Protein AF-A0A7S2RS59-F1 (afdb_monomer)

Foldseek 3Di:
DVLLVVLCPPVQDDLSPLLSVLVVVLVVVVVVLVVVQVVCVVVVNDDPVNVVVSCVVSVVVVVLSVVLSVQLVPPHDVRNLVSLVVSLVPPPDPSSVVSSVSSNVRSCVVVVVVVVD

Solvent-accessible surface area (backbone atoms only — not comparable to full-atom values): 6361 Å² total; per-residue (Å²): 111,69,65,47,62,59,29,60,41,80,91,36,44,65,30,34,34,34,33,30,53,44,53,48,54,59,54,47,54,54,49,52,51,50,54,52,52,53,52,34,43,76,68,73,71,56,48,74,70,54,50,55,61,67,44,51,73,54,49,54,54,52,51,50,54,50,51,52,55,60,65,35,56,92,49,44,58,70,57,26,51,52,45,49,50,57,51,32,77,68,37,90,45,71,68,50,32,52,54,38,49,56,34,47,60,48,21,44,45,61,57,53,56,60,73,75,108

Radius of gyration: 16.38 Å; Cα contacts (8 Å, |Δi|>4): 90; chains: 1; bounding box: 38×25×47 Å

Structure (mmCIF, N/CA/C/O backbone):
data_AF-A0A7S2RS59-F1
#
_entry.id   AF-A0A7S2RS59-F1
#
loop_
_atom_site.group_PDB
_atom_site.id
_atom_site.type_symbol
_atom_site.label_atom_id
_atom_site.label_alt_id
_atom_site.label_comp_id
_atom_site.label_asym_id
_atom_site.label_entity_id
_atom_site.label_seq_id
_atom_site.pdbx_PDB_ins_code
_atom_site.Cartn_x
_atom_site.Cartn_y
_atom_site.Cartn_z
_atom_site.occupancy
_atom_site.B_iso_or_equiv
_atom_site.auth_seq_id
_atom_site.auth_comp_id
_atom_site.auth_asym_id
_atom_site.auth_atom_id
_atom_site.pdbx_PDB_model_num
ATOM 1 N N . ARG A 1 1 ? -5.815 7.214 -3.757 1.00 72.75 1 ARG A N 1
ATOM 2 C CA . ARG A 1 1 ? -6.846 6.720 -4.715 1.00 72.75 1 ARG A CA 1
ATOM 3 C C . ARG A 1 1 ? -6.748 7.352 -6.109 1.00 72.75 1 ARG A C 1
ATOM 5 O O . ARG A 1 1 ? -6.812 6.593 -7.064 1.00 72.75 1 ARG A O 1
ATOM 12 N N . ALA A 1 2 ? -6.594 8.679 -6.250 1.00 80.19 2 ALA A N 1
ATOM 13 C CA . ALA A 1 2 ? -6.471 9.335 -7.566 1.00 80.19 2 ALA A CA 1
ATOM 14 C C . ALA A 1 2 ? -5.312 8.773 -8.412 1.00 80.19 2 ALA A C 1
ATOM 16 O O . ALA A 1 2 ? -5.543 8.340 -9.534 1.00 80.19 2 ALA A O 1
ATOM 17 N N . PHE A 1 3 ? -4.122 8.642 -7.813 1.00 85.88 3 PHE A N 1
ATOM 18 C CA . PHE A 1 3 ? -2.951 8.026 -8.448 1.00 85.88 3 PHE A CA 1
ATOM 19 C C . PHE A 1 3 ? -3.250 6.638 -9.040 1.00 85.88 3 PHE A C 1
ATOM 21 O O . PHE A 1 3 ? -3.017 6.402 -10.215 1.00 85.88 3 PHE A O 1
ATOM 28 N N . ILE A 1 4 ? -3.861 5.737 -8.263 1.00 83.88 4 ILE A N 1
ATOM 29 C CA . ILE A 1 4 ? -4.225 4.387 -8.727 1.00 83.88 4 ILE A CA 1
ATOM 30 C C . ILE A 1 4 ? -5.160 4.435 -9.946 1.00 83.88 4 ILE A C 1
ATOM 32 O O . ILE A 1 4 ? -5.033 3.609 -10.842 1.00 83.88 4 ILE A O 1
ATOM 36 N N . LYS A 1 5 ? -6.129 5.359 -9.979 1.00 82.62 5 LYS A N 1
ATOM 37 C CA . LYS A 1 5 ? -7.036 5.498 -11.131 1.00 82.62 5 LYS A CA 1
ATOM 38 C C . LYS A 1 5 ? -6.289 5.990 -12.371 1.00 82.62 5 LYS A C 1
ATOM 40 O O . LYS A 1 5 ? -6.557 5.520 -13.468 1.00 82.62 5 LYS A O 1
ATOM 45 N N . GLU A 1 6 ? -5.356 6.915 -12.185 1.00 78.75 6 GLU A N 1
ATOM 46 C CA . GLU A 1 6 ? -4.538 7.480 -13.255 1.00 78.75 6 GLU A CA 1
ATOM 47 C C . GLU A 1 6 ? -3.560 6.456 -13.842 1.00 78.75 6 GLU A C 1
ATOM 49 O O . GLU A 1 6 ? -3.442 6.353 -15.059 1.00 78.75 6 GLU A O 1
ATOM 54 N N . GLN A 1 7 ? -2.912 5.659 -12.989 1.00 76.31 7 GLN A N 1
ATOM 55 C CA . GLN A 1 7 ? -1.922 4.664 -13.406 1.00 76.31 7 GLN A CA 1
ATOM 56 C C . GLN A 1 7 ? -2.509 3.472 -14.161 1.00 76.31 7 GLN A C 1
ATOM 58 O O . GLN A 1 7 ? -1.752 2.731 -14.760 1.00 76.31 7 GLN A O 1
ATOM 63 N N . VAL A 1 8 ? -3.830 3.271 -14.158 1.00 73.69 8 VAL A N 1
ATOM 64 C CA . VAL A 1 8 ? -4.485 2.169 -14.896 1.00 73.69 8 VAL A CA 1
ATOM 65 C C . VAL A 1 8 ? -4.925 2.585 -16.302 1.00 73.69 8 VAL A C 1
ATOM 67 O O . VAL A 1 8 ? -5.437 1.776 -17.070 1.00 73.69 8 VAL A O 1
ATOM 70 N N . ARG A 1 9 ? -4.684 3.842 -16.688 1.00 80.50 9 ARG A N 1
ATOM 71 C CA . ARG A 1 9 ? -4.852 4.269 -18.079 1.00 80.50 9 ARG A CA 1
ATOM 72 C C . ARG A 1 9 ? -3.878 3.511 -18.974 1.00 80.50 9 ARG A C 1
ATOM 74 O O . ARG A 1 9 ? -2.721 3.315 -18.604 1.00 80.50 9 ARG A O 1
ATOM 81 N N . TYR A 1 10 ? -4.345 3.120 -20.156 1.00 73.62 10 TYR A N 1
ATOM 82 C CA . TYR A 1 10 ? -3.578 2.323 -21.119 1.00 73.62 10 TYR A CA 1
ATOM 83 C C . TYR A 1 10 ? -2.192 2.927 -21.424 1.00 73.62 10 TYR A C 1
ATOM 85 O O . TYR A 1 10 ? -1.196 2.216 -21.485 1.00 73.62 10 TYR A O 1
ATOM 93 N N . GLU A 1 11 ? -2.112 4.256 -21.471 1.00 79.88 11 GLU A N 1
ATOM 94 C CA . GLU A 1 11 ? -0.908 5.053 -21.751 1.00 79.88 11 GLU A CA 1
ATOM 95 C C . GLU A 1 11 ? 0.241 4.887 -20.737 1.00 79.88 11 GLU A C 1
ATOM 97 O O . GLU A 1 11 ? 1.372 5.269 -21.020 1.00 79.88 11 GLU A O 1
ATOM 102 N N . ARG A 1 12 ? -0.020 4.350 -19.537 1.00 82.81 12 ARG A N 1
ATOM 103 C CA . ARG A 1 12 ? 0.967 4.279 -18.441 1.00 82.81 12 ARG A CA 1
ATOM 104 C C . ARG A 1 12 ? 1.866 3.033 -18.487 1.00 82.81 12 ARG A C 1
ATOM 106 O O . ARG A 1 12 ? 2.868 2.984 -17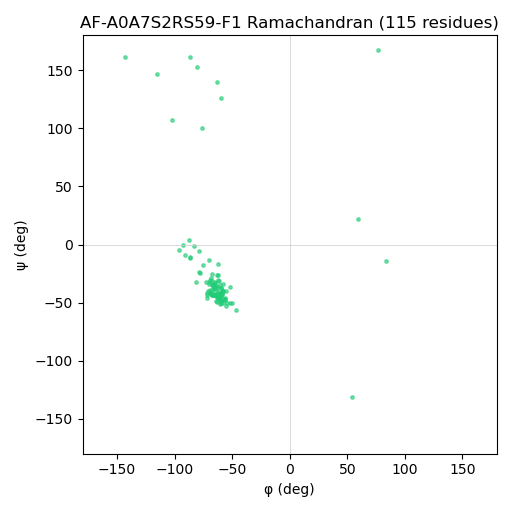.777 1.00 82.81 12 ARG A O 1
ATOM 113 N N . GLY A 1 13 ? 1.543 2.058 -19.338 1.00 87.44 13 GLY A N 1
ATOM 114 C CA . GLY A 1 13 ? 2.323 0.831 -19.524 1.00 87.44 13 GLY A CA 1
ATOM 115 C C . GLY A 1 13 ? 2.155 -0.218 -18.412 1.00 87.44 13 GLY A C 1
ATOM 116 O O . GLY A 1 13 ? 1.623 0.045 -17.332 1.00 87.44 13 GLY A O 1
ATOM 117 N N . MET A 1 14 ? 2.635 -1.438 -18.680 1.00 90.31 14 MET A N 1
ATOM 118 C CA . MET A 1 14 ? 2.367 -2.621 -17.843 1.00 90.31 14 MET A CA 1
ATOM 119 C C . MET A 1 14 ? 2.971 -2.538 -16.433 1.00 90.31 14 MET A C 1
ATOM 121 O O . MET A 1 14 ? 2.330 -2.943 -15.466 1.00 90.31 14 MET A O 1
ATOM 125 N N . VAL A 1 15 ? 4.168 -1.959 -16.291 1.00 93.25 15 VAL A N 1
ATOM 126 C CA . VAL A 1 15 ? 4.825 -1.763 -14.983 1.00 93.25 15 VAL A CA 1
ATOM 127 C C . VAL A 1 15 ? 3.983 -0.863 -14.071 1.00 93.25 15 VAL A C 1
ATOM 129 O O . VAL A 1 15 ? 3.762 -1.178 -12.901 1.00 93.25 15 VAL A O 1
ATOM 132 N N . ALA A 1 16 ? 3.449 0.237 -14.609 1.00 91.69 16 ALA A N 1
ATOM 133 C CA . ALA A 1 16 ? 2.591 1.146 -13.856 1.00 91.69 16 ALA A CA 1
ATOM 134 C C . ALA A 1 16 ? 1.262 0.488 -13.456 1.00 91.69 16 ALA A C 1
ATOM 136 O O . ALA A 1 16 ? 0.780 0.689 -12.338 1.00 91.69 16 ALA A O 1
ATOM 137 N N . HIS A 1 17 ? 0.691 -0.343 -14.335 1.00 92.88 17 HIS A N 1
ATOM 138 C CA . HIS A 1 17 ? -0.522 -1.115 -14.045 1.00 92.88 17 HIS A CA 1
ATOM 139 C C . HIS A 1 17 ? -0.284 -2.127 -12.924 1.00 92.88 17 HIS A C 1
ATOM 141 O O . HIS A 1 17 ? -1.098 -2.233 -12.003 1.00 92.88 17 HIS A O 1
ATOM 147 N N . ALA A 1 18 ? 0.845 -2.835 -12.970 1.00 94.62 18 ALA A N 1
ATOM 148 C CA . ALA A 1 18 ? 1.239 -3.798 -11.950 1.00 94.62 18 ALA A CA 1
ATOM 149 C C . ALA A 1 18 ? 1.465 -3.122 -10.587 1.00 94.62 18 ALA A C 1
ATOM 151 O O . ALA A 1 18 ? 0.928 -3.591 -9.576 1.00 94.62 18 ALA A O 1
ATOM 152 N N . LEU A 1 19 ? 2.142 -1.967 -10.560 1.00 94.00 19 LEU A N 1
ATOM 153 C CA . LEU A 1 19 ? 2.282 -1.150 -9.352 1.00 94.00 19 LEU A CA 1
ATOM 154 C C . LEU A 1 19 ? 0.914 -0.705 -8.814 1.00 94.00 19 LEU A C 1
ATOM 156 O O . LEU A 1 19 ? 0.616 -0.888 -7.634 1.00 94.00 19 LEU A O 1
ATOM 160 N N . ALA A 1 20 ? 0.046 -0.165 -9.674 1.00 93.56 20 ALA A N 1
ATOM 161 C CA . ALA A 1 20 ? -1.293 0.271 -9.285 1.00 93.56 20 ALA A CA 1
ATOM 162 C C . ALA A 1 20 ? -2.132 -0.884 -8.720 1.00 93.56 20 ALA A C 1
ATOM 164 O O . ALA A 1 20 ? -2.880 -0.693 -7.759 1.00 93.56 20 ALA A O 1
ATOM 165 N N . SER A 1 21 ? -1.993 -2.085 -9.286 1.00 93.81 21 SER A N 1
ATOM 166 C CA . SER A 1 21 ? -2.604 -3.312 -8.776 1.00 93.81 21 SER A CA 1
ATOM 167 C C . SER A 1 21 ? -2.090 -3.662 -7.376 1.00 93.81 21 SER A C 1
ATOM 169 O O . SER A 1 21 ? -2.896 -3.927 -6.487 1.00 93.8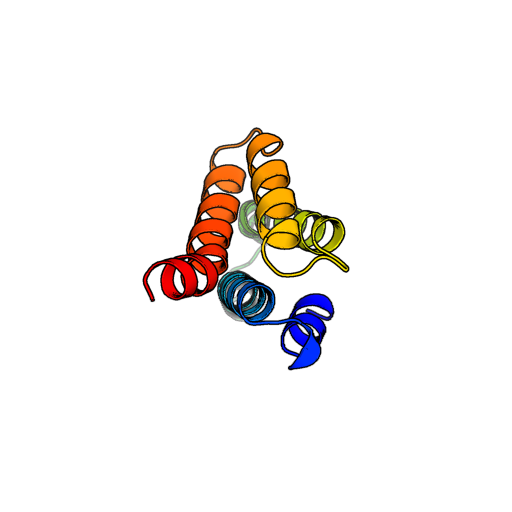1 21 SER A O 1
ATOM 171 N N . GLY A 1 22 ? -0.776 -3.591 -7.138 1.00 95.12 22 GLY A N 1
ATOM 172 C CA . GLY A 1 22 ? -0.188 -3.784 -5.806 1.00 95.12 22 GLY A CA 1
ATOM 173 C C . GLY A 1 22 ? -0.704 -2.773 -4.782 1.00 95.12 22 GLY A C 1
ATOM 174 O O . GLY A 1 22 ? -1.211 -3.153 -3.729 1.00 95.12 22 GLY A O 1
ATOM 175 N N . MET A 1 23 ? -0.698 -1.483 -5.128 1.00 95.12 23 MET A N 1
ATOM 176 C CA . MET A 1 23 ? -1.217 -0.429 -4.250 1.00 95.12 23 MET A CA 1
ATOM 177 C C . MET A 1 23 ? -2.712 -0.598 -3.934 1.00 95.12 23 MET A C 1
ATOM 179 O O . MET A 1 23 ? -3.161 -0.216 -2.854 1.00 95.12 23 MET A O 1
ATOM 183 N N . ARG A 1 24 ? -3.512 -1.162 -4.852 1.00 95.06 24 ARG A N 1
ATOM 184 C CA . ARG A 1 24 ? -4.933 -1.461 -4.590 1.00 95.06 24 ARG A CA 1
ATOM 185 C C . ARG A 1 24 ? -5.120 -2.501 -3.497 1.00 95.06 24 ARG A C 1
ATOM 187 O O . ARG A 1 24 ? -6.080 -2.366 -2.747 1.00 95.06 24 ARG A O 1
ATOM 194 N N . VAL A 1 25 ? -4.250 -3.509 -3.420 1.00 95.88 25 VAL A N 1
ATOM 195 C CA . VAL A 1 25 ? -4.319 -4.549 -2.380 1.00 95.88 25 VAL A CA 1
ATOM 196 C C . VAL A 1 25 ? -4.170 -3.907 -1.002 1.00 95.88 25 VAL A C 1
ATOM 198 O O . VAL A 1 25 ? -5.066 -4.027 -0.175 1.00 95.88 25 VAL A O 1
ATOM 201 N N . LEU A 1 26 ? -3.133 -3.091 -0.821 1.00 94.88 26 LEU A N 1
ATOM 202 C CA . LEU A 1 26 ? -2.857 -2.410 0.448 1.00 94.88 26 LEU A CA 1
ATOM 203 C C . LEU A 1 26 ? -3.961 -1.407 0.828 1.00 94.88 26 LEU A C 1
ATOM 205 O O . LEU A 1 26 ? -4.397 -1.329 1.974 1.00 94.88 26 LEU A O 1
ATOM 209 N N . VAL A 1 27 ? -4.498 -0.667 -0.151 1.00 95.19 27 VAL A N 1
ATOM 210 C CA . VAL A 1 27 ? -5.651 0.219 0.094 1.00 95.19 27 VAL A CA 1
ATOM 211 C C 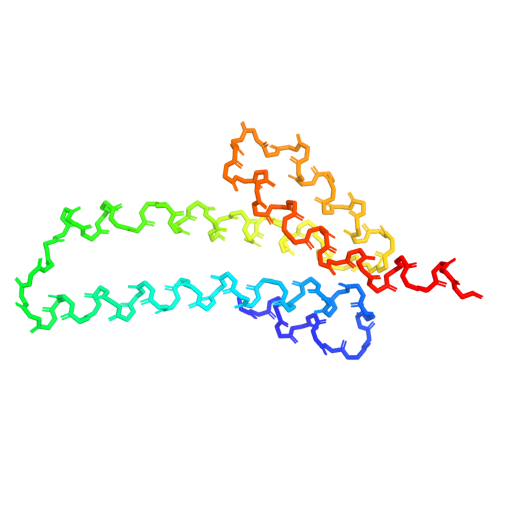. VAL A 1 27 ? -6.903 -0.578 0.471 1.00 95.19 27 VAL A C 1
ATOM 213 O O . VAL A 1 27 ? -7.719 -0.085 1.248 1.00 95.19 27 VAL A O 1
ATOM 216 N N . LYS A 1 28 ? -7.090 -1.788 -0.066 1.00 95.38 28 LYS A N 1
ATOM 217 C CA . LYS A 1 28 ? -8.218 -2.654 0.295 1.00 95.38 28 LYS A CA 1
ATOM 218 C C . LYS A 1 28 ? -8.100 -3.131 1.742 1.00 95.38 28 LYS A C 1
ATOM 220 O O . LYS A 1 28 ? -9.097 -3.077 2.451 1.00 95.38 28 LYS A O 1
ATOM 225 N N . GLU A 1 29 ? -6.913 -3.528 2.187 1.00 94.88 29 GLU A N 1
ATOM 226 C CA . GLU A 1 29 ? -6.658 -3.911 3.584 1.00 94.88 29 GLU A CA 1
ATOM 227 C C . GLU A 1 29 ? -6.983 -2.771 4.554 1.00 94.88 29 GLU A C 1
ATOM 229 O O . GLU A 1 29 ? -7.682 -2.981 5.544 1.00 94.88 29 GLU A O 1
ATOM 234 N N . TYR A 1 30 ? -6.597 -1.536 4.215 1.00 95.31 30 TYR A N 1
ATOM 235 C CA . TYR A 1 30 ? -6.985 -0.356 4.992 1.00 95.31 30 TYR A CA 1
ATOM 236 C C . TYR A 1 30 ? -8.512 -0.194 5.107 1.00 95.31 30 TYR A C 1
ATOM 238 O O . TYR A 1 30 ? -9.025 0.150 6.169 1.00 95.31 30 TYR A O 1
ATOM 246 N N . LEU A 1 31 ? -9.267 -0.466 4.039 1.00 95.94 31 LEU A N 1
ATOM 247 C CA . LEU A 1 31 ? -10.733 -0.387 4.090 1.00 95.94 31 LEU A CA 1
ATOM 248 C C . LEU A 1 31 ? -11.357 -1.498 4.927 1.00 95.94 31 LEU A C 1
ATOM 250 O O . LEU A 1 31 ? -12.372 -1.259 5.575 1.00 95.94 31 LEU A O 1
ATOM 254 N N . VAL A 1 32 ? -10.760 -2.690 4.923 1.00 97.44 32 VAL A N 1
ATOM 255 C CA . VAL A 1 32 ? -11.186 -3.784 5.801 1.00 97.44 32 VAL A CA 1
ATOM 256 C C . VAL A 1 32 ? -10.994 -3.381 7.263 1.00 97.44 32 VAL A C 1
ATOM 258 O O . VAL A 1 32 ? -11.928 -3.542 8.045 1.00 97.44 32 VAL A O 1
ATOM 261 N N . LEU A 1 33 ? -9.854 -2.774 7.614 1.00 96.81 33 LEU A N 1
ATOM 262 C CA . LEU A 1 33 ? -9.628 -2.224 8.955 1.00 96.81 33 LEU A CA 1
ATOM 263 C C . LEU A 1 33 ? -10.707 -1.199 9.330 1.00 96.81 33 LEU A C 1
ATOM 265 O O . LEU A 1 33 ? -11.280 -1.279 10.413 1.00 96.81 33 LEU A O 1
ATOM 269 N N . LEU A 1 34 ? -11.026 -0.259 8.435 1.00 96.81 34 LEU A N 1
ATOM 270 C CA . LEU A 1 34 ? -12.082 0.724 8.697 1.00 96.81 34 LEU A CA 1
ATOM 271 C C . LEU A 1 34 ? -13.445 0.062 8.937 1.00 96.81 34 LEU A C 1
ATOM 273 O O . LEU A 1 34 ? -14.132 0.432 9.884 1.00 96.81 34 LEU A O 1
ATOM 277 N N . ALA A 1 35 ? -13.813 -0.941 8.138 1.00 97.81 35 ALA A N 1
ATOM 278 C CA . ALA A 1 35 ? -15.062 -1.678 8.322 1.00 97.81 35 ALA A CA 1
ATOM 279 C C . ALA A 1 35 ? -15.102 -2.436 9.663 1.00 97.81 35 ALA A C 1
ATOM 281 O O . ALA A 1 35 ? -16.143 -2.489 10.319 1.00 97.81 35 ALA A O 1
ATOM 282 N N . GLN A 1 36 ? -13.968 -2.996 10.098 1.00 97.44 36 GLN A N 1
ATOM 283 C CA . GLN A 1 36 ? -13.838 -3.651 11.403 1.00 97.44 36 GLN A CA 1
ATOM 284 C C . GLN A 1 36 ? -13.986 -2.653 12.558 1.00 97.44 36 GLN A C 1
ATOM 286 O O . GLN A 1 36 ? -14.697 -2.935 13.522 1.00 97.44 36 GLN A O 1
ATOM 291 N N . LEU A 1 37 ? -13.363 -1.476 12.454 1.00 97.62 37 LEU A N 1
ATOM 292 C CA . LEU A 1 37 ? -13.501 -0.403 13.443 1.00 97.62 37 LEU A CA 1
ATOM 293 C C . LEU A 1 37 ? -14.945 0.098 13.521 1.00 97.62 37 LEU A C 1
ATOM 295 O O . LEU A 1 37 ? -15.489 0.244 14.611 1.00 97.62 37 LEU A O 1
ATOM 299 N N . GLU A 1 38 ? -15.594 0.301 12.376 1.00 97.56 38 GLU A N 1
ATOM 300 C CA . GLU A 1 38 ? -17.000 0.702 12.312 1.00 97.56 38 GLU A CA 1
ATOM 301 C C . GLU A 1 38 ? -17.913 -0.340 12.971 1.00 97.56 38 GLU A C 1
ATOM 303 O O . GLU A 1 38 ? -18.820 0.006 13.727 1.00 97.56 38 GLU A O 1
ATOM 308 N N . HIS A 1 39 ? -17.648 -1.629 12.746 1.00 97.69 39 HIS A N 1
ATOM 309 C CA . HIS A 1 39 ? -18.376 -2.699 13.417 1.00 97.69 39 HIS A CA 1
ATOM 310 C C . HIS A 1 39 ? -18.202 -2.654 14.941 1.00 97.69 39 HIS A C 1
ATOM 312 O O . HIS A 1 39 ? -19.200 -2.706 15.654 1.00 97.69 39 HIS A O 1
ATOM 318 N N . GLN A 1 40 ? -16.973 -2.489 15.444 1.00 97.06 40 GLN A N 1
ATOM 319 C CA . GLN A 1 40 ? -16.724 -2.346 16.885 1.00 97.06 40 GLN A CA 1
ATOM 320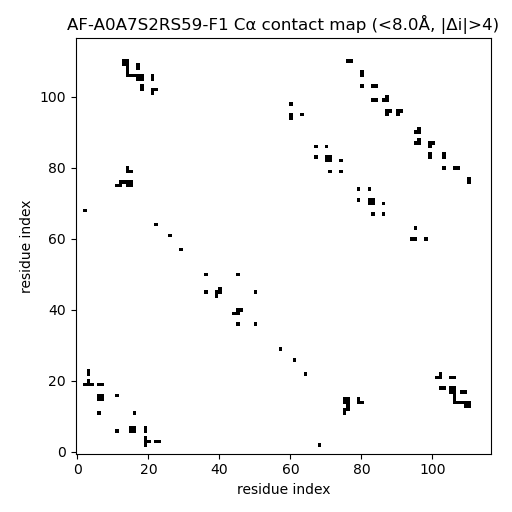 C C . GLN A 1 40 ? -17.385 -1.094 17.469 1.00 97.06 40 GLN A C 1
ATOM 322 O O . GLN A 1 40 ? -17.862 -1.126 18.601 1.00 97.06 40 GLN A O 1
ATOM 327 N N . HIS A 1 41 ? -17.435 -0.000 16.705 1.00 97.25 41 HIS A N 1
ATOM 328 C CA . HIS A 1 41 ? -18.133 1.213 17.112 1.00 97.25 41 HIS A CA 1
ATOM 329 C C . HIS A 1 41 ? -19.640 0.978 17.257 1.00 97.25 41 HIS A C 1
ATOM 331 O O . HIS A 1 41 ? -20.209 1.366 18.271 1.00 97.25 41 HIS A O 1
ATOM 337 N N . ARG A 1 42 ? -20.271 0.274 16.305 1.00 97.75 42 ARG A N 1
ATOM 338 C CA . ARG A 1 42 ? -21.697 -0.101 16.389 1.00 97.75 42 ARG A CA 1
ATOM 339 C C . ARG A 1 42 ? -22.023 -1.013 17.573 1.00 97.75 42 ARG A C 1
ATOM 341 O O . ARG A 1 42 ? -23.159 -1.018 18.024 1.00 97.75 42 ARG A O 1
ATOM 348 N N . LEU A 1 43 ? -21.050 -1.788 18.048 1.00 97.81 43 LEU A N 1
ATOM 349 C CA . LEU A 1 43 ? -21.174 -2.614 19.253 1.00 97.81 43 LEU A CA 1
ATOM 350 C C . LEU A 1 43 ? -20.816 -1.853 20.542 1.00 97.81 43 LEU A C 1
ATOM 352 O O . LEU A 1 43 ? -20.752 -2.473 21.598 1.00 97.81 43 LEU A O 1
ATOM 356 N N . GLU A 1 44 ? -20.525 -0.549 20.460 1.00 96.50 44 GLU A N 1
ATOM 357 C CA . GLU A 1 44 ? -20.069 0.299 21.576 1.00 96.50 44 GLU A CA 1
ATOM 358 C C . GLU A 1 44 ? -18.759 -0.186 22.237 1.00 96.50 44 GLU A C 1
ATOM 360 O O . GLU A 1 44 ? -18.422 0.166 23.364 1.00 96.50 44 GLU A O 1
ATOM 365 N N . GLN A 1 45 ? -17.958 -0.974 21.512 1.00 96.44 45 GLN A N 1
ATOM 366 C CA . GLN A 1 45 ? -16.707 -1.572 22.002 1.00 96.44 45 GLN A CA 1
ATOM 367 C C . GLN A 1 45 ? -15.450 -0.764 21.639 1.00 96.44 45 GLN A C 1
ATOM 369 O O . GLN A 1 45 ? -14.336 -1.109 22.069 1.00 96.44 45 GLN A O 1
ATOM 374 N N . LEU A 1 46 ? -15.614 0.312 20.862 1.00 96.88 46 LEU A N 1
ATOM 375 C CA . LEU A 1 46 ? -14.531 1.153 20.360 1.00 96.88 46 LEU A CA 1
ATOM 376 C C . LEU A 1 46 ? -14.415 2.463 21.153 1.00 96.88 46 LEU A C 1
ATOM 378 O O . LEU A 1 46 ? -15.202 3.387 20.964 1.00 96.88 46 LEU A O 1
ATOM 382 N N . SER A 1 47 ? -13.380 2.570 21.990 1.00 97.00 47 SER A N 1
ATOM 383 C CA . SER A 1 47 ? -12.981 3.841 22.605 1.00 97.00 47 SER A CA 1
ATOM 384 C C . SER A 1 47 ? -12.027 4.625 21.697 1.00 97.00 47 SER A C 1
ATOM 386 O O . SER A 1 47 ? -11.361 4.052 20.832 1.00 97.00 47 SER A O 1
ATOM 388 N N . LEU A 1 48 ? -11.891 5.934 21.935 1.00 95.94 48 LEU A N 1
ATOM 389 C CA . LEU A 1 48 ? -10.960 6.786 21.186 1.00 95.94 48 LEU A CA 1
ATOM 390 C C . LEU A 1 48 ? -9.499 6.320 21.317 1.00 95.94 48 LEU A C 1
ATOM 392 O O . LEU A 1 48 ? -8.748 6.347 20.346 1.00 95.94 48 LEU A O 1
ATOM 396 N N . GLN A 1 49 ? -9.109 5.837 22.499 1.00 97.06 49 GLN A N 1
ATOM 397 C CA . GLN A 1 49 ? -7.772 5.292 22.731 1.00 97.06 49 GLN A CA 1
ATOM 398 C C . GLN A 1 49 ? -7.522 4.025 21.899 1.00 97.06 49 GLN A C 1
ATOM 400 O O . GLN A 1 49 ? -6.462 3.898 21.288 1.00 97.06 49 GLN A O 1
ATOM 405 N N . LYS A 1 50 ? -8.503 3.110 21.830 1.00 96.50 50 LYS A N 1
ATOM 406 C CA . LYS A 1 50 ? -8.415 1.91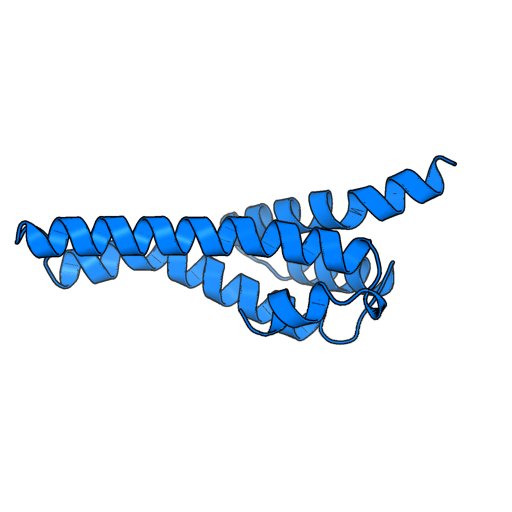3 20.978 1.00 96.50 50 LYS A CA 1
ATOM 407 C C . LYS A 1 50 ? -8.349 2.287 19.503 1.00 96.50 50 LYS A C 1
ATOM 409 O O . LYS A 1 50 ? -7.521 1.743 18.783 1.00 96.50 50 LYS A O 1
ATOM 414 N N . LEU A 1 51 ? -9.178 3.240 19.068 1.00 96.38 51 LEU A N 1
ATOM 415 C CA . LEU A 1 51 ? -9.145 3.754 17.701 1.00 96.38 51 LEU A CA 1
ATOM 416 C C . LEU A 1 51 ? -7.746 4.267 17.348 1.00 96.38 51 LEU A C 1
ATOM 418 O O . LEU A 1 51 ? -7.177 3.815 16.360 1.00 96.38 51 LEU A O 1
ATOM 422 N N . TRP A 1 52 ? -7.182 5.157 18.171 1.00 95.62 52 TRP A N 1
ATOM 423 C CA . TRP A 1 52 ? -5.839 5.700 17.964 1.00 95.62 52 TRP A CA 1
ATOM 424 C C . TRP A 1 52 ? -4.777 4.598 17.871 1.00 95.62 52 TRP A C 1
ATOM 426 O O . TRP A 1 52 ? -3.971 4.600 16.946 1.00 95.62 52 TRP A O 1
ATOM 436 N N . PHE A 1 53 ? -4.814 3.622 18.778 1.00 96.19 53 PHE A N 1
ATOM 437 C CA . PHE A 1 53 ? -3.888 2.490 18.763 1.00 96.19 53 PHE A CA 1
ATOM 438 C C . PHE A 1 53 ? -4.019 1.637 17.488 1.00 96.19 53 PHE A C 1
ATOM 440 O O . PHE A 1 53 ? -3.018 1.329 16.844 1.00 96.19 53 PHE A O 1
ATOM 447 N N . TYR A 1 54 ? -5.241 1.294 17.069 1.00 95.75 54 TYR A N 1
ATOM 448 C CA . TYR A 1 54 ? -5.468 0.434 15.902 1.00 95.75 54 TYR A CA 1
ATOM 449 C C . TYR A 1 54 ? -5.105 1.089 14.565 1.00 95.75 54 TYR A C 1
ATOM 451 O O . TYR A 1 54 ? -4.700 0.388 13.638 1.00 95.75 54 TYR A O 1
ATOM 459 N N . ILE A 1 55 ? -5.228 2.414 14.434 1.00 95.19 55 ILE A N 1
ATOM 460 C CA . ILE A 1 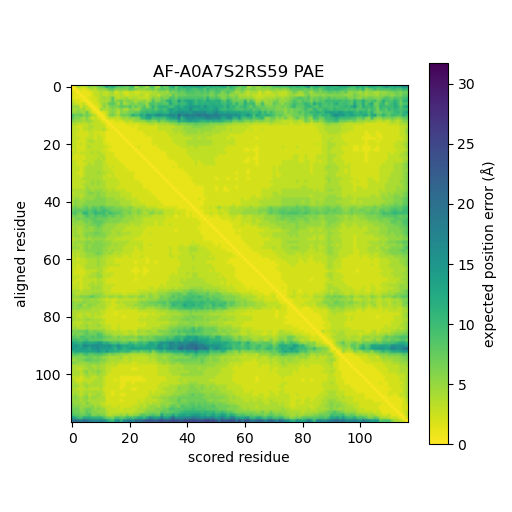55 ? -4.909 3.097 13.171 1.00 95.19 55 ILE A CA 1
ATOM 461 C C . ILE A 1 55 ? -3.405 3.298 12.954 1.00 95.19 55 ILE A C 1
ATOM 463 O O . ILE A 1 55 ? -2.988 3.417 11.801 1.00 95.19 55 ILE A O 1
ATOM 467 N N . GLN A 1 56 ? -2.587 3.314 14.015 1.00 92.38 56 GLN A N 1
ATOM 468 C CA . GLN A 1 56 ? -1.149 3.612 13.933 1.00 92.38 56 GLN A CA 1
ATOM 469 C C . GLN A 1 56 ? -0.403 2.792 12.860 1.00 92.38 56 GLN A C 1
ATOM 471 O O . GLN A 1 56 ? 0.250 3.402 12.005 1.00 92.38 56 GLN A O 1
ATOM 476 N N . PRO A 1 57 ? -0.529 1.449 12.804 1.00 90.31 57 PRO A N 1
ATOM 477 C CA . PRO A 1 57 ? 0.214 0.653 11.831 1.00 90.31 57 PRO A CA 1
ATOM 478 C C . PRO A 1 57 ? -0.254 0.885 10.391 1.00 90.31 57 PRO A C 1
ATOM 480 O O . PRO A 1 57 ? 0.533 0.709 9.462 1.00 90.31 57 PRO A O 1
ATOM 483 N N . ALA A 1 58 ? -1.525 1.245 10.199 1.00 92.44 58 ALA A N 1
ATOM 484 C CA . ALA A 1 58 ? -2.099 1.505 8.885 1.00 92.44 58 ALA A CA 1
ATOM 485 C C . ALA A 1 58 ? -1.764 2.916 8.377 1.00 92.44 58 ALA A C 1
ATOM 487 O O . ALA A 1 58 ? -1.574 3.111 7.176 1.00 92.44 58 ALA A O 1
ATOM 488 N N . MET A 1 59 ? -1.638 3.896 9.280 1.00 90.94 59 MET A N 1
ATOM 489 C CA . MET A 1 59 ? -1.201 5.252 8.940 1.00 90.94 59 MET A CA 1
ATOM 490 C C . MET A 1 59 ? 0.198 5.254 8.321 1.00 90.94 59 MET A C 1
ATOM 492 O O . MET A 1 59 ? 0.393 5.896 7.292 1.00 90.94 59 MET A O 1
ATOM 496 N N . GLN A 1 60 ? 1.142 4.502 8.894 1.00 89.62 60 GLN A N 1
ATOM 497 C CA . GLN A 1 60 ? 2.502 4.374 8.356 1.00 89.62 60 GLN A CA 1
ATOM 498 C C . GLN A 1 60 ? 2.495 3.838 6.918 1.00 89.62 60 GLN A C 1
ATOM 500 O O . GLN A 1 60 ? 3.038 4.476 6.018 1.00 89.62 60 GLN A O 1
ATOM 505 N N . THR A 1 61 ? 1.786 2.731 6.670 1.00 91.94 61 THR A N 1
ATOM 506 C CA . THR A 1 61 ? 1.647 2.162 5.322 1.00 91.94 61 THR A CA 1
ATOM 507 C C . THR A 1 61 ? 1.009 3.159 4.350 1.00 91.94 61 THR A C 1
ATOM 509 O O . THR A 1 61 ? 1.478 3.318 3.226 1.00 91.94 61 THR A O 1
ATOM 512 N N . MET A 1 62 ? -0.033 3.886 4.765 1.00 94.00 62 MET A N 1
ATOM 513 C CA . MET A 1 62 ? -0.694 4.876 3.906 1.00 94.00 62 MET A CA 1
ATOM 514 C C . MET A 1 62 ? 0.191 6.093 3.589 1.00 94.00 62 MET A C 1
ATOM 516 O O . MET A 1 62 ? 0.123 6.605 2.467 1.00 94.00 62 MET A O 1
ATOM 520 N N . LEU A 1 63 ? 1.028 6.540 4.531 1.00 92.00 63 LEU A N 1
ATOM 521 C CA . LEU A 1 63 ? 2.016 7.602 4.306 1.00 92.00 63 LEU A CA 1
ATOM 522 C C . LEU A 1 63 ? 3.102 7.151 3.325 1.00 92.00 63 LEU A C 1
ATOM 524 O O . LEU A 1 63 ? 3.405 7.878 2.380 1.00 92.00 63 LEU A O 1
ATOM 528 N N . LEU A 1 64 ? 3.609 5.926 3.478 1.00 92.06 64 LEU A N 1
ATOM 529 C CA . LEU A 1 64 ? 4.568 5.345 2.541 1.00 92.06 64 LEU A CA 1
ATOM 530 C C . LEU A 1 64 ? 3.987 5.241 1.125 1.00 92.06 64 LEU A C 1
ATOM 532 O O . LEU A 1 64 ? 4.617 5.657 0.156 1.00 92.06 64 LEU A O 1
ATOM 536 N N . LEU A 1 65 ? 2.745 4.765 0.987 1.00 93.56 65 LEU A N 1
ATOM 537 C CA . LEU A 1 65 ? 2.069 4.715 -0.313 1.00 93.56 65 LEU A CA 1
ATOM 538 C C . LEU A 1 65 ? 1.905 6.100 -0.947 1.00 93.56 65 LEU A C 1
ATOM 540 O O . LEU A 1 65 ? 1.953 6.222 -2.173 1.00 93.56 65 LEU A O 1
ATOM 544 N N . GLN A 1 66 ? 1.689 7.139 -0.138 1.00 93.50 66 GLN A N 1
ATOM 545 C CA . GLN A 1 66 ? 1.636 8.514 -0.624 1.00 93.50 66 GLN A CA 1
ATOM 546 C C . GLN A 1 66 ? 3.007 8.985 -1.121 1.00 93.50 66 GLN A C 1
ATOM 548 O O . GLN A 1 66 ? 3.069 9.614 -2.180 1.00 93.50 66 GLN A O 1
ATOM 553 N N . ASP A 1 67 ? 4.080 8.687 -0.388 1.00 92.06 67 ASP A N 1
ATOM 554 C CA . ASP A 1 67 ? 5.444 9.049 -0.777 1.00 92.06 67 ASP A CA 1
ATOM 555 C C . ASP A 1 67 ? 5.860 8.355 -2.080 1.00 92.06 67 ASP A C 1
ATOM 557 O O . ASP A 1 67 ? 6.234 9.021 -3.049 1.00 92.06 67 ASP A O 1
ATOM 561 N N . ILE A 1 68 ? 5.652 7.037 -2.169 1.00 92.62 68 ILE A N 1
ATOM 562 C CA . ILE A 1 68 ? 5.892 6.258 -3.391 1.00 92.62 68 ILE A CA 1
ATOM 563 C C . ILE A 1 68 ? 5.114 6.863 -4.564 1.00 92.62 68 ILE A C 1
ATOM 565 O O . ILE A 1 68 ? 5.705 7.170 -5.599 1.00 92.62 68 ILE A O 1
ATOM 569 N N . ALA A 1 69 ? 3.808 7.115 -4.400 1.00 93.19 69 ALA A N 1
ATOM 570 C CA . ALA A 1 69 ? 2.972 7.695 -5.454 1.00 93.19 69 ALA A CA 1
ATOM 571 C C . ALA A 1 69 ? 3.474 9.059 -5.949 1.00 93.19 69 ALA A C 1
ATOM 573 O O . ALA A 1 69 ? 3.308 9.377 -7.127 1.00 93.19 69 ALA A O 1
ATOM 574 N N . ARG A 1 70 ? 4.068 9.878 -5.071 1.00 92.44 70 ARG A N 1
ATOM 575 C CA . ARG A 1 70 ? 4.683 11.154 -5.459 1.00 92.44 70 ARG A CA 1
ATOM 576 C C . ARG A 1 70 ? 5.972 10.932 -6.243 1.00 92.44 70 ARG A C 1
ATOM 578 O O . ARG A 1 70 ? 6.130 11.545 -7.294 1.00 92.44 70 ARG A O 1
ATOM 585 N N . ARG A 1 71 ? 6.855 10.045 -5.775 1.00 91.50 71 ARG A N 1
ATOM 586 C CA . ARG A 1 71 ? 8.154 9.765 -6.412 1.00 91.50 71 ARG A CA 1
ATOM 587 C C . ARG A 1 71 ? 8.003 9.196 -7.813 1.00 91.50 71 ARG A C 1
ATOM 589 O O . ARG A 1 71 ? 8.655 9.663 -8.744 1.00 91.50 71 ARG A O 1
ATOM 596 N N . VAL A 1 72 ? 7.115 8.218 -7.982 1.00 92.00 72 VAL A N 1
ATOM 597 C CA . VAL A 1 72 ? 6.914 7.549 -9.275 1.00 92.00 72 VAL A CA 1
ATOM 598 C C . VAL A 1 72 ? 5.979 8.316 -10.216 1.00 92.00 72 VAL A C 1
ATOM 600 O O . VAL A 1 72 ? 5.730 7.880 -11.339 1.00 92.00 72 VAL A O 1
ATOM 603 N N . LYS A 1 73 ? 5.433 9.463 -9.791 1.00 89.25 73 LYS A N 1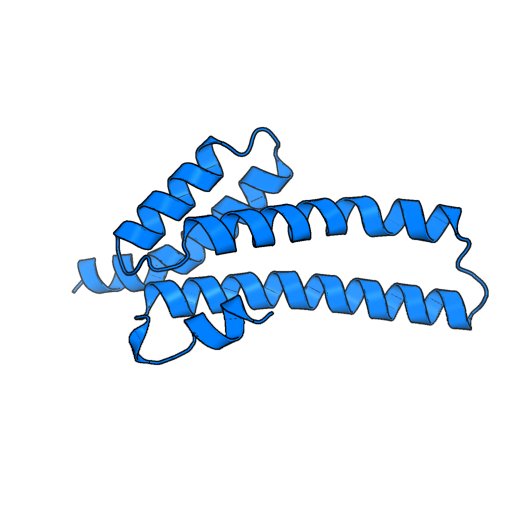
ATOM 604 C CA . LYS A 1 73 ? 4.541 10.265 -10.630 1.00 89.25 73 LYS A CA 1
ATOM 605 C C . LYS A 1 73 ? 5.266 10.698 -11.905 1.00 89.25 73 LYS A C 1
ATOM 607 O O . LYS A 1 73 ? 6.322 11.318 -11.849 1.00 89.25 73 LYS A O 1
ATOM 612 N N . GLY A 1 74 ? 4.662 10.401 -13.053 1.00 86.62 74 GLY A N 1
ATOM 613 C CA . GLY A 1 74 ? 5.219 10.750 -14.362 1.00 86.62 74 GLY A CA 1
ATOM 614 C C . GLY A 1 74 ? 6.255 9.763 -14.902 1.00 86.62 74 GLY A C 1
ATOM 615 O O . GLY A 1 74 ? 6.502 9.800 -16.098 1.00 86.62 74 GLY A O 1
ATOM 616 N N . ALA A 1 75 ? 6.789 8.859 -14.075 1.00 90.38 75 ALA A N 1
ATOM 617 C CA . ALA A 1 75 ? 7.723 7.828 -14.517 1.00 90.38 75 ALA A CA 1
ATOM 618 C C . ALA A 1 75 ? 6.989 6.636 -15.155 1.00 90.38 75 ALA A C 1
ATOM 620 O O . ALA A 1 75 ? 5.841 6.341 -14.810 1.00 90.38 75 ALA A O 1
ATOM 621 N N . ALA A 1 76 ? 7.668 5.931 -16.060 1.00 88.50 76 ALA A N 1
ATOM 622 C CA . ALA A 1 76 ? 7.163 4.729 -16.720 1.00 88.50 76 ALA A CA 1
ATOM 623 C C . ALA A 1 76 ? 8.286 3.698 -16.933 1.00 88.50 76 ALA A C 1
ATOM 625 O O . ALA A 1 76 ? 9.469 4.033 -16.882 1.00 88.50 76 ALA A O 1
ATOM 626 N N . GLY A 1 77 ? 7.916 2.433 -17.164 1.00 88.69 77 GLY A N 1
ATOM 627 C CA . GLY A 1 77 ? 8.869 1.358 -17.472 1.00 88.69 77 GLY A CA 1
ATOM 628 C C . GLY A 1 77 ? 9.988 1.218 -16.431 1.00 88.69 77 GLY A C 1
ATOM 629 O O . GLY A 1 77 ? 9.723 1.200 -15.230 1.00 88.69 77 GLY A O 1
ATOM 630 N N . GLY A 1 78 ? 11.240 1.139 -16.893 1.00 90.56 78 GLY A N 1
ATOM 631 C CA . GLY A 1 78 ? 12.416 1.007 -16.025 1.00 90.56 78 GLY A CA 1
ATOM 632 C C . GLY A 1 78 ? 12.665 2.215 -15.114 1.00 90.56 78 GLY A C 1
ATOM 633 O O . GLY A 1 78 ? 13.096 2.040 -13.978 1.00 90.56 78 GLY A O 1
ATOM 634 N N . GLU A 1 79 ? 12.321 3.436 -15.544 1.00 93.31 79 GLU A N 1
ATOM 635 C CA . GLU A 1 79 ? 12.456 4.629 -14.695 1.00 93.31 79 GLU A CA 1
ATOM 636 C C . GLU A 1 79 ? 11.567 4.521 -13.448 1.00 93.31 79 GLU A C 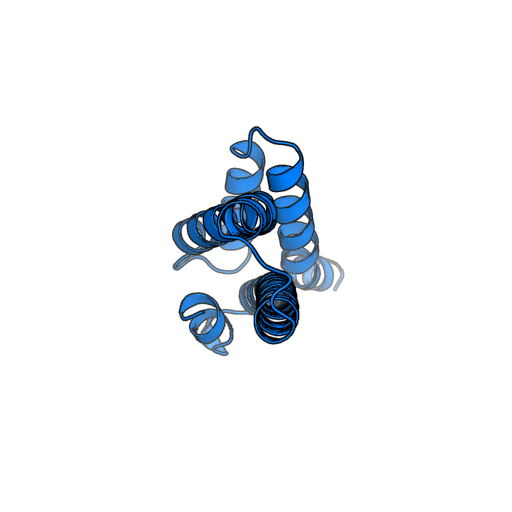1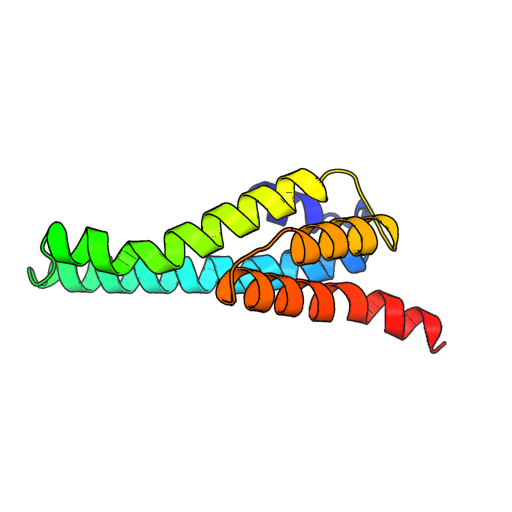
ATOM 638 O O . GLU A 1 79 ? 11.990 4.852 -12.341 1.00 93.31 79 GLU A O 1
ATOM 643 N N . LEU A 1 80 ? 10.345 4.005 -13.610 1.00 93.88 80 LEU A N 1
ATOM 644 C CA . LEU A 1 80 ? 9.430 3.763 -12.496 1.00 93.88 80 LEU A CA 1
ATOM 645 C C . LEU A 1 80 ? 10.022 2.752 -11.504 1.00 93.88 80 LEU A C 1
ATOM 647 O O . LEU A 1 80 ? 9.966 2.996 -10.299 1.00 93.88 80 LEU A O 1
ATOM 651 N N . LEU A 1 81 ? 10.621 1.662 -11.999 1.00 94.06 81 LEU A N 1
ATOM 652 C CA . LEU A 1 81 ? 11.278 0.656 -11.156 1.00 94.06 81 LEU A CA 1
ATOM 653 C C . LEU A 1 81 ? 12.459 1.250 -10.385 1.00 94.06 81 LEU A C 1
ATOM 655 O O . LEU A 1 81 ? 12.552 1.044 -9.179 1.00 94.06 81 LEU A O 1
ATOM 659 N N . ASN A 1 82 ? 13.297 2.055 -11.040 1.00 93.69 82 ASN A N 1
ATOM 660 C CA . ASN A 1 82 ? 14.436 2.711 -10.395 1.00 93.69 82 ASN A CA 1
ATOM 661 C C . ASN A 1 82 ? 13.986 3.671 -9.287 1.00 93.69 82 ASN A C 1
ATOM 663 O O . ASN A 1 82 ? 14.544 3.673 -8.192 1.00 93.69 82 ASN A O 1
ATOM 667 N N . ARG A 1 83 ? 12.938 4.469 -9.535 1.00 94.00 83 ARG A N 1
ATOM 668 C CA . ARG A 1 83 ? 12.385 5.380 -8.520 1.00 94.00 83 ARG A CA 1
ATOM 669 C C . ARG A 1 83 ? 11.735 4.632 -7.354 1.00 94.00 83 ARG A C 1
ATOM 671 O O . ARG A 1 83 ? 11.794 5.115 -6.225 1.00 94.00 83 ARG A O 1
ATOM 678 N N . LEU A 1 84 ? 11.113 3.483 -7.618 1.00 92.50 84 LEU A N 1
ATOM 679 C CA . LEU A 1 84 ? 10.543 2.617 -6.586 1.00 92.50 84 LEU A CA 1
ATOM 680 C C . LEU A 1 84 ? 11.640 1.953 -5.742 1.00 92.50 84 LEU A C 1
ATOM 682 O O . LEU A 1 84 ? 11.530 1.941 -4.521 1.00 92.50 84 LEU A O 1
ATOM 686 N N . GLN A 1 85 ? 12.717 1.480 -6.372 1.00 91.00 85 GLN A N 1
ATOM 687 C CA . GLN A 1 85 ? 13.899 0.948 -5.689 1.00 91.00 85 GLN A CA 1
ATOM 688 C C . GLN A 1 85 ? 14.557 2.012 -4.799 1.00 91.00 85 GLN A C 1
ATOM 690 O O . GLN A 1 85 ? 14.797 1.763 -3.622 1.00 91.00 85 GLN A O 1
ATOM 695 N N . GLY A 1 86 ? 14.744 3.234 -5.305 1.00 88.81 86 GLY A N 1
ATOM 696 C CA . GLY A 1 86 ? 15.265 4.339 -4.494 1.00 88.81 86 GLY A CA 1
ATOM 697 C C . GLY A 1 86 ? 14.348 4.723 -3.323 1.00 88.81 86 GLY A C 1
ATOM 698 O O . GLY A 1 86 ? 14.819 5.235 -2.313 1.00 88.81 86 GLY A O 1
ATOM 699 N N . ALA A 1 87 ? 13.038 4.466 -3.418 1.00 85.56 87 ALA A N 1
ATOM 700 C CA . ALA A 1 87 ? 12.129 4.614 -2.280 1.00 85.56 87 ALA A CA 1
ATOM 701 C C . ALA A 1 87 ? 12.322 3.503 -1.231 1.00 85.56 87 ALA A C 1
ATOM 703 O O . ALA A 1 87 ? 12.164 3.774 -0.044 1.00 85.56 87 ALA A O 1
ATOM 704 N N . ALA A 1 88 ? 12.700 2.289 -1.650 1.00 82.44 88 ALA A N 1
ATOM 705 C CA . ALA A 1 88 ? 13.002 1.175 -0.750 1.00 82.44 88 ALA A CA 1
ATOM 706 C C . ALA A 1 88 ? 14.272 1.442 0.064 1.00 82.44 88 ALA A C 1
ATOM 708 O O . ALA A 1 88 ? 14.289 1.231 1.269 1.00 82.44 88 ALA A O 1
ATOM 709 N N . GLU A 1 89 ? 15.312 1.960 -0.592 1.00 82.38 89 GLU A N 1
ATOM 710 C CA . GLU A 1 89 ? 16.621 2.241 0.017 1.00 82.38 89 GLU A CA 1
ATOM 711 C C . GLU A 1 89 ? 16.575 3.369 1.056 1.00 82.38 89 GLU A C 1
ATOM 713 O O . GLU A 1 89 ? 17.392 3.410 1.972 1.00 82.38 89 GLU A O 1
ATOM 718 N N . LEU A 1 90 ? 15.606 4.278 0.932 1.00 72.81 90 LEU A N 1
ATOM 719 C CA . LEU A 1 90 ? 15.382 5.367 1.885 1.00 72.81 90 LEU A CA 1
ATOM 720 C C . LEU A 1 90 ? 14.403 4.988 3.009 1.00 72.81 90 LEU A C 1
ATOM 722 O O . LEU A 1 90 ? 14.242 5.756 3.960 1.00 72.81 90 LEU A O 1
ATOM 726 N N . GLY A 1 91 ? 13.739 3.834 2.907 1.00 72.31 91 GLY A N 1
ATOM 727 C CA . GLY A 1 91 ? 12.862 3.299 3.944 1.00 72.31 91 GLY A CA 1
ATOM 728 C C . GLY A 1 91 ? 13.689 2.701 5.079 1.00 72.31 91 GLY A C 1
ATOM 729 O O . GLY A 1 91 ? 14.197 1.594 4.958 1.00 72.31 91 GLY A O 1
ATOM 730 N N . GLY A 1 92 ? 13.851 3.443 6.176 1.00 73.00 92 GLY A N 1
ATOM 731 C CA . GLY A 1 92 ? 14.692 3.032 7.308 1.00 73.00 92 GLY A CA 1
ATOM 732 C C . GLY A 1 92 ? 14.061 2.015 8.268 1.00 73.00 92 GLY A C 1
ATOM 733 O O . GLY A 1 92 ? 14.733 1.574 9.196 1.00 73.00 92 GLY A O 1
ATOM 734 N N . ASP A 1 93 ? 12.787 1.661 8.090 1.00 84.19 93 ASP A N 1
ATOM 735 C CA . ASP A 1 93 ? 12.058 0.725 8.946 1.00 84.19 93 ASP A CA 1
ATOM 736 C C . ASP A 1 93 ? 11.640 -0.552 8.200 1.00 84.19 93 ASP A C 1
ATOM 738 O O . ASP A 1 93 ? 11.305 -0.535 7.015 1.00 84.19 93 ASP A O 1
ATOM 742 N N . GLU A 1 94 ? 11.628 -1.672 8.928 1.00 85.38 94 GLU A N 1
ATOM 743 C CA . GLU A 1 94 ? 11.353 -3.017 8.403 1.00 85.38 94 GLU A CA 1
ATOM 744 C C . GLU A 1 94 ? 10.011 -3.103 7.665 1.00 85.38 94 GLU A C 1
ATOM 746 O O . GLU A 1 94 ? 9.913 -3.695 6.590 1.00 85.38 94 GLU A O 1
ATOM 751 N N . LYS A 1 95 ? 8.979 -2.444 8.198 1.00 84.31 95 LYS A N 1
ATOM 752 C CA . LYS A 1 95 ? 7.643 -2.466 7.605 1.00 84.31 95 LYS A CA 1
ATOM 753 C C . LYS A 1 95 ? 7.591 -1.700 6.284 1.00 84.31 95 LYS A C 1
ATOM 755 O O . LYS A 1 95 ? 6.939 -2.143 5.335 1.00 84.31 95 LYS A O 1
ATOM 760 N N . SER A 1 96 ? 8.284 -0.566 6.192 1.00 87.25 96 SER A N 1
ATOM 761 C CA . SER A 1 96 ? 8.414 0.144 4.919 1.00 87.25 96 SER A CA 1
ATOM 762 C C . SER A 1 96 ? 9.209 -0.652 3.891 1.00 87.25 96 SER A C 1
ATOM 764 O O . SER A 1 96 ? 8.848 -0.645 2.709 1.00 87.25 96 SER A O 1
ATOM 766 N N . ALA A 1 97 ? 10.242 -1.376 4.325 1.00 89.00 97 ALA A N 1
ATOM 767 C CA . ALA A 1 97 ? 10.999 -2.272 3.459 1.00 89.00 97 ALA A CA 1
ATOM 768 C C . ALA A 1 97 ? 10.114 -3.406 2.914 1.00 89.00 97 ALA A C 1
ATOM 770 O O . ALA A 1 97 ? 10.110 -3.639 1.706 1.00 89.00 97 ALA A O 1
ATOM 771 N N . GLU A 1 98 ? 9.295 -4.041 3.757 1.00 91.19 98 GLU A N 1
ATOM 772 C CA . GLU A 1 98 ? 8.358 -5.099 3.351 1.00 91.19 98 GLU A CA 1
ATOM 773 C C . GLU A 1 98 ? 7.351 -4.598 2.305 1.00 91.19 98 GLU A C 1
ATOM 775 O O . GLU A 1 98 ? 7.205 -5.191 1.232 1.00 91.19 98 GLU A O 1
ATOM 780 N N . VAL A 1 99 ? 6.691 -3.466 2.575 1.00 92.25 99 VAL A N 1
ATOM 781 C CA . VAL A 1 99 ? 5.706 -2.879 1.653 1.00 92.25 99 VAL A CA 1
ATOM 782 C C . VAL A 1 99 ? 6.356 -2.505 0.324 1.00 92.25 99 VAL A C 1
ATOM 784 O O . VAL A 1 99 ? 5.785 -2.756 -0.742 1.00 92.25 99 VAL A O 1
ATOM 787 N N . THR A 1 100 ? 7.550 -1.912 0.358 1.00 92.69 100 THR A N 1
ATOM 788 C CA . THR A 1 100 ? 8.227 -1.490 -0.870 1.00 92.69 100 THR A CA 1
ATOM 789 C C . THR A 1 100 ? 8.732 -2.690 -1.663 1.00 92.69 100 THR A C 1
ATOM 791 O O . THR A 1 100 ? 8.555 -2.722 -2.880 1.00 92.69 100 THR A O 1
ATOM 794 N N . HIS A 1 101 ? 9.260 -3.716 -0.993 1.00 93.19 101 HIS A N 1
ATOM 795 C CA . HIS A 1 101 ? 9.652 -4.974 -1.620 1.00 93.19 101 HIS A CA 1
ATOM 796 C C . HIS A 1 101 ? 8.455 -5.681 -2.272 1.00 93.19 101 HIS A C 1
ATOM 798 O O . HIS A 1 101 ? 8.538 -6.096 -3.429 1.00 93.19 101 HIS A O 1
ATOM 804 N N . PHE A 1 102 ? 7.311 -5.749 -1.583 1.00 94.88 102 PHE A N 1
ATOM 805 C CA . PHE A 1 102 ? 6.067 -6.286 -2.138 1.00 94.88 102 PHE A CA 1
ATOM 806 C C . PHE A 1 102 ? 5.653 -5.561 -3.427 1.00 94.88 102 PHE A C 1
ATOM 808 O O . PHE A 1 102 ? 5.328 -6.196 -4.437 1.00 94.88 102 PHE A O 1
ATOM 815 N N . LEU A 1 103 ? 5.680 -4.225 -3.416 1.00 95.38 103 LEU A N 1
ATOM 816 C CA . LEU A 1 103 ? 5.326 -3.420 -4.585 1.00 95.38 103 LEU A CA 1
ATOM 817 C C . LEU A 1 103 ? 6.340 -3.573 -5.722 1.00 95.38 103 LEU A C 1
ATOM 819 O O . LEU A 1 103 ? 5.927 -3.685 -6.876 1.00 95.38 103 LEU A O 1
ATOM 823 N N . LEU A 1 104 ? 7.637 -3.602 -5.410 1.00 94.38 104 LEU A N 1
ATOM 824 C CA . LEU A 1 104 ? 8.714 -3.734 -6.387 1.00 94.38 104 LEU A CA 1
ATOM 825 C C . LEU A 1 104 ? 8.662 -5.078 -7.103 1.00 94.38 104 LEU A C 1
ATOM 827 O O . LEU A 1 104 ? 8.665 -5.104 -8.330 1.00 94.38 104 LEU A O 1
ATOM 831 N N . THR A 1 105 ? 8.536 -6.172 -6.352 1.00 94.56 105 THR A N 1
ATOM 832 C CA . THR A 1 105 ? 8.438 -7.532 -6.898 1.00 94.56 105 THR A CA 1
ATOM 833 C C . THR A 1 105 ? 7.245 -7.668 -7.842 1.00 94.56 105 THR A C 1
ATOM 835 O O . THR A 1 105 ? 7.352 -8.264 -8.912 1.00 94.56 105 THR A O 1
ATOM 838 N N . ARG A 1 106 ? 6.101 -7.061 -7.501 1.00 94.94 106 ARG A N 1
ATOM 839 C CA . ARG A 1 106 ? 4.933 -7.065 -8.390 1.00 94.94 106 ARG A CA 1
ATOM 840 C C . ARG A 1 106 ? 5.134 -6.171 -9.617 1.00 94.94 106 ARG A C 1
ATOM 842 O O . ARG A 1 106 ? 4.725 -6.551 -10.710 1.00 94.94 106 ARG A O 1
ATOM 849 N N . ALA A 1 107 ? 5.710 -4.983 -9.448 1.00 94.44 107 ALA A N 1
ATOM 850 C CA . ALA A 1 107 ? 5.897 -4.027 -10.537 1.00 94.44 107 ALA A CA 1
ATOM 851 C C . ALA A 1 107 ? 6.955 -4.487 -11.554 1.00 94.44 107 ALA A C 1
ATOM 853 O O . ALA A 1 107 ? 6.814 -4.199 -12.742 1.00 94.44 107 ALA A O 1
ATOM 854 N N . SER A 1 108 ? 7.989 -5.208 -11.109 1.00 94.19 108 SER A N 1
ATOM 855 C CA . SER A 1 108 ? 9.063 -5.716 -11.968 1.00 94.19 108 SER A CA 1
ATOM 856 C C . SER A 1 108 ? 8.664 -6.958 -12.765 1.00 94.19 108 SER A C 1
ATOM 858 O O . SER A 1 108 ? 9.216 -7.163 -13.841 1.00 94.19 108 SER A O 1
ATOM 860 N N . ALA A 1 109 ? 7.681 -7.739 -12.302 1.00 94.94 109 ALA A N 1
ATOM 861 C CA . ALA A 1 109 ? 7.200 -8.945 -12.983 1.00 94.94 109 ALA A CA 1
ATOM 862 C C . ALA A 1 109 ? 6.951 -8.760 -14.499 1.00 94.94 109 ALA A C 1
ATOM 864 O O . ALA A 1 109 ? 7.620 -9.439 -15.276 1.00 94.94 109 ALA A O 1
ATOM 865 N N . PRO A 1 110 ? 6.111 -7.806 -14.964 1.00 93.19 110 PRO A N 1
ATOM 866 C CA . PRO A 1 110 ? 5.887 -7.616 -16.400 1.00 93.19 110 PRO A CA 1
ATOM 867 C C . PRO A 1 110 ? 7.152 -7.208 -17.164 1.00 93.19 110 PRO A C 1
ATOM 869 O O . PRO A 1 110 ? 7.294 -7.547 -18.332 1.00 93.19 110 PRO A O 1
ATOM 872 N N . TYR A 1 111 ? 8.076 -6.484 -16.528 1.00 90.69 111 TYR A N 1
ATOM 873 C CA . TYR A 1 111 ? 9.335 -6.083 -17.157 1.00 90.69 111 TYR A CA 1
ATOM 874 C C . TYR A 1 111 ? 10.282 -7.278 -17.327 1.00 90.69 111 TYR A C 1
ATOM 876 O O . TYR A 1 111 ? 10.881 -7.454 -18.383 1.00 90.69 111 TYR A O 1
ATOM 884 N N . LEU A 1 112 ? 10.389 -8.126 -16.300 1.00 91.50 112 LEU A N 1
ATOM 885 C CA . LEU A 1 112 ? 11.202 -9.341 -16.332 1.00 91.50 112 LEU A CA 1
ATOM 886 C C . LEU A 1 112 ? 10.649 -10.373 -17.317 1.00 91.50 112 LEU A C 1
ATOM 888 O O . LEU A 1 112 ? 11.428 -11.047 -17.982 1.00 91.50 112 LEU A O 1
ATOM 892 N N . ASP A 1 113 ? 9.327 -10.477 -17.442 1.00 92.94 113 ASP A N 1
ATOM 893 C CA . ASP A 1 113 ? 8.700 -11.372 -18.414 1.00 92.94 113 ASP A CA 1
ATOM 894 C C . ASP A 1 113 ? 8.984 -10.944 -19.860 1.00 92.94 113 ASP A C 1
ATOM 896 O O . ASP A 1 113 ? 9.216 -11.803 -20.706 1.00 92.94 113 ASP A O 1
ATOM 900 N N . MET A 1 114 ? 9.062 -9.637 -20.136 1.00 90.62 114 MET A N 1
ATOM 901 C CA . MET A 1 114 ? 9.473 -9.128 -21.452 1.00 90.62 114 MET A CA 1
ATOM 902 C C . MET A 1 114 ? 10.947 -9.408 -21.774 1.00 90.62 114 MET A C 1
ATOM 904 O O . MET A 1 114 ? 11.275 -9.580 -22.938 1.00 90.62 114 MET A O 1
ATOM 908 N N . LEU A 1 115 ? 11.836 -9.458 -20.773 1.00 87.69 115 LEU A N 1
ATOM 909 C CA . LEU A 1 115 ? 13.259 -9.782 -20.973 1.00 87.69 115 LEU A CA 1
ATOM 910 C C . LEU A 1 115 ? 13.521 -11.272 -21.230 1.00 87.69 115 LEU A C 1
ATOM 912 O O . LEU A 1 115 ? 14.616 -11.642 -21.645 1.00 87.69 115 LEU A O 1
ATOM 916 N N . ARG A 1 116 ? 12.555 -12.133 -20.903 1.00 86.88 116 ARG A N 1
ATOM 917 C CA . ARG A 1 116 ? 12.649 -13.588 -21.094 1.00 86.88 116 ARG A CA 1
ATOM 918 C C . ARG A 1 116 ? 12.218 -14.035 -22.493 1.00 86.88 116 ARG A C 1
ATOM 920 O O . ARG A 1 116 ? 12.399 -15.209 -22.807 1.00 86.88 116 ARG A O 1
ATOM 927 N N . GLN A 1 117 ? 11.610 -13.139 -23.270 1.00 64.88 117 GLN A N 1
ATOM 928 C CA . GLN A 1 117 ? 11.177 -13.353 -24.654 1.00 64.88 117 GLN A CA 1
ATOM 929 C C . GLN A 1 117 ? 12.258 -12.878 -25.621 1.00 64.88 117 GLN A C 1
ATOM 931 O O . GLN A 1 117 ? 12.424 -13.557 -26.657 1.00 64.88 117 GLN A O 1
#

InterPro domains:
  IPR007259 Gamma-tubulin complex component protein [PTHR19302] (2-116)
  IPR041470 Gamma tubulin complex component protein, N-terminal [PF17681] (1-117)

Organism: NCBI:txid1034831

Sequence (117 aa):
RAFIKEQVRYERGMVAHALASGMRVLVKEYLVLLAQLEHQHRLEQLSLQKLWFYIQPAMQTMLLLQDIARRVKGAAGGELLNRLQGAAELGGDEKSAEVTHFLLTRASAPYLDMLRQ

Nearest PDB structures (foldseek):
  6v6b-assembly1_C  TM=9.485E-01  e=1.088E-05  Homo sapiens
  8vrj-assembly1_A  TM=9.343E-01  e=8.340E-06  Homo sapiens
  9g3z-assembly1_F  TM=9.194E-01  e=1.160E-02  Sus scrofa
  9g3z-assembly1_H  TM=9.323E-01  e=6.720E-02  Sus scrofa
  9g3y-assembly1_N  TM=8.521E-01  e=4.163E-02  Sus scrofa

Secondary structure (DSSP, 8-state):
-HHHHHHTSGGGHHHHHHHHHHHHHHHHHHHHHHHHHHHHHHTT---HHHHHHHHHHHHHHHHHHHHHHHHTTT--HHHHHHHHHHHHHT--SHHHHHHHHHHHHHHHHHHHHHHT-

pLDDT: mean 90.82, std 6.68, range [64.88, 97.81]

Mean predicted aligned error: 4.31 Å